Protein AF-A0A380K417-F1 (afdb_monomer)

pLDDT: mean 78.65, std 16.52, range [41.41, 98.25]

Structure (mmCIF, N/CA/C/O backbone):
data_AF-A0A380K417-F1
#
_entry.id   AF-A0A380K417-F1
#
loop_
_atom_site.group_PDB
_atom_site.id
_atom_site.type_symbol
_atom_site.label_atom_id
_atom_site.label_alt_id
_atom_site.label_comp_id
_atom_site.label_asym_id
_atom_site.label_entity_id
_atom_site.label_seq_id
_atom_site.pdbx_PDB_ins_code
_atom_site.Cartn_x
_atom_site.Cartn_y
_atom_site.Cartn_z
_atom_site.occupancy
_atom_site.B_iso_or_equiv
_atom_site.auth_seq_id
_atom_site.auth_comp_id
_atom_site.auth_asym_id
_atom_site.auth_atom_id
_atom_site.pdbx_PDB_model_num
ATOM 1 N N . MET A 1 1 ? 7.714 -1.711 14.572 1.00 58.78 1 MET A N 1
ATOM 2 C CA . MET A 1 1 ? 6.269 -1.739 14.237 1.00 58.78 1 MET A CA 1
ATOM 3 C C . MET A 1 1 ? 5.578 -2.766 15.124 1.00 58.78 1 MET A C 1
ATOM 5 O O . MET A 1 1 ? 6.137 -3.840 15.292 1.00 58.78 1 MET A O 1
ATOM 9 N N . THR A 1 2 ? 4.421 -2.462 15.722 1.00 83.44 2 THR A N 1
ATOM 10 C CA . THR A 1 2 ? 3.655 -3.448 16.511 1.00 83.44 2 THR A CA 1
ATOM 11 C C . THR A 1 2 ? 2.753 -4.279 15.595 1.00 83.44 2 THR A C 1
ATOM 13 O O . THR A 1 2 ? 2.265 -3.776 14.582 1.00 83.44 2 THR A O 1
ATOM 16 N N . ALA A 1 3 ? 2.483 -5.537 15.959 1.00 92.50 3 ALA A N 1
ATOM 17 C CA . ALA A 1 3 ? 1.581 -6.411 15.198 1.00 92.50 3 ALA A CA 1
ATOM 18 C C . ALA A 1 3 ? 0.175 -5.801 15.021 1.00 92.50 3 ALA A C 1
ATOM 20 O O . ALA A 1 3 ? -0.459 -5.985 13.986 1.00 92.50 3 ALA A O 1
ATOM 21 N N . ALA A 1 4 ? -0.293 -5.022 16.003 1.00 94.69 4 ALA A N 1
ATOM 22 C CA . ALA A 1 4 ? -1.577 -4.330 15.942 1.00 94.69 4 ALA A CA 1
ATOM 23 C C . ALA A 1 4 ? -1.633 -3.256 14.841 1.00 94.69 4 ALA A C 1
ATOM 25 O 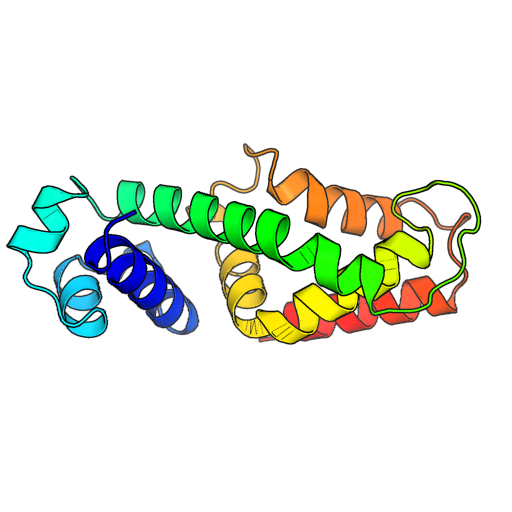O . ALA A 1 4 ? -2.619 -3.193 14.111 1.00 94.69 4 ALA A O 1
ATOM 26 N N . ARG A 1 5 ? -0.572 -2.451 14.669 1.00 96.31 5 ARG A N 1
ATOM 27 C CA . ARG A 1 5 ? -0.506 -1.442 13.595 1.00 96.31 5 ARG A CA 1
ATOM 28 C C . ARG A 1 5 ? -0.579 -2.091 12.217 1.00 96.31 5 ARG A C 1
ATOM 30 O O . ARG A 1 5 ? -1.296 -1.600 11.359 1.00 96.31 5 ARG A O 1
ATOM 37 N N . ILE A 1 6 ? 0.109 -3.216 12.016 1.00 95.44 6 ILE A N 1
ATOM 38 C CA . ILE A 1 6 ? 0.066 -3.951 10.741 1.00 95.44 6 ILE A CA 1
ATOM 39 C C . ILE A 1 6 ? -1.356 -4.451 10.455 1.00 95.44 6 ILE A C 1
ATOM 41 O O . ILE A 1 6 ? -1.872 -4.203 9.368 1.00 95.44 6 ILE A O 1
ATOM 45 N N . LYS A 1 7 ? -2.020 -5.067 11.444 1.00 97.12 7 LYS A N 1
ATOM 46 C CA . LYS A 1 7 ? -3.413 -5.525 11.303 1.00 97.12 7 LYS A CA 1
ATOM 47 C C . LYS A 1 7 ? -4.370 -4.387 10.944 1.00 97.12 7 LYS A C 1
ATOM 49 O O . LYS A 1 7 ? -5.209 -4.557 10.070 1.00 97.12 7 LYS A O 1
ATOM 54 N N . LEU A 1 8 ? -4.225 -3.225 11.582 1.00 98.06 8 LEU A N 1
ATOM 55 C CA . LEU A 1 8 ? -5.057 -2.049 11.308 1.00 98.06 8 LEU A CA 1
ATOM 56 C C . LEU A 1 8 ? -4.871 -1.516 9.880 1.00 98.06 8 LEU A C 1
ATOM 58 O O . LEU A 1 8 ? -5.858 -1.206 9.219 1.00 98.06 8 LEU A O 1
ATOM 62 N N . LYS A 1 9 ? -3.632 -1.458 9.379 1.00 96.75 9 LYS A N 1
ATOM 63 C CA . LYS A 1 9 ? -3.341 -1.035 7.997 1.00 96.75 9 LYS A CA 1
ATOM 64 C C . LYS A 1 9 ? -3.908 -2.016 6.974 1.00 96.75 9 LYS A C 1
ATOM 66 O O . LYS A 1 9 ? -4.539 -1.605 6.007 1.00 96.75 9 LYS A O 1
ATOM 71 N N . GLN A 1 10 ? -3.719 -3.315 7.204 1.00 95.19 10 GLN A N 1
ATOM 72 C CA . GLN A 1 10 ? -4.257 -4.370 6.339 1.00 95.19 10 GLN A CA 1
ATOM 73 C C . GLN A 1 10 ? -5.788 -4.354 6.308 1.00 95.19 10 GLN A C 1
ATOM 75 O O . GLN A 1 10 ? -6.376 -4.470 5.237 1.00 95.19 10 GLN A O 1
ATOM 80 N N . ALA A 1 11 ? -6.424 -4.148 7.462 1.00 96.88 11 ALA A N 1
ATOM 81 C CA . ALA A 1 11 ? -7.868 -3.986 7.561 1.00 96.88 11 ALA A CA 1
ATOM 82 C C . ALA A 1 11 ? -8.369 -2.757 6.795 1.00 96.88 11 ALA A C 1
ATOM 84 O O . ALA A 1 11 ? -9.335 -2.864 6.046 1.00 96.88 11 ALA A O 1
ATOM 85 N N . LEU A 1 12 ? -7.698 -1.607 6.932 1.00 96.75 12 LEU A N 1
ATOM 86 C CA . LEU A 1 12 ? -8.058 -0.412 6.171 1.00 96.75 12 LEU A CA 1
ATOM 87 C C . LEU A 1 12 ? -7.958 -0.662 4.661 1.00 96.75 12 LEU A C 1
ATOM 89 O O . LEU A 1 12 ? -8.890 -0.344 3.935 1.00 96.75 12 LEU A O 1
ATOM 93 N N . LEU A 1 13 ? -6.870 -1.279 4.191 1.00 93.56 13 LEU A N 1
ATOM 94 C CA . LEU A 1 13 ? -6.708 -1.626 2.776 1.00 93.56 13 LEU A CA 1
ATOM 95 C C . LEU A 1 13 ? -7.814 -2.558 2.277 1.00 93.56 13 LEU A C 1
ATOM 97 O O . LEU A 1 13 ? -8.329 -2.362 1.183 1.00 93.56 13 LEU A O 1
ATOM 101 N N . LEU A 1 14 ? -8.195 -3.563 3.068 1.00 93.69 14 LEU A N 1
ATOM 102 C CA . LEU A 1 14 ? -9.259 -4.484 2.682 1.00 93.69 14 LEU A CA 1
ATOM 103 C C . LEU A 1 14 ? -10.613 -3.778 2.561 1.00 93.69 14 LEU A C 1
ATOM 105 O O . LEU A 1 14 ? -11.338 -4.043 1.609 1.00 93.69 14 LEU A O 1
ATOM 109 N N . LEU A 1 15 ? -10.921 -2.869 3.485 1.00 94.94 15 LEU A N 1
ATOM 110 C CA . LEU A 1 15 ? -12.157 -2.086 3.464 1.00 94.94 15 LEU A CA 1
ATOM 111 C C . LEU A 1 15 ? -12.191 -1.095 2.290 1.00 94.94 15 LEU A C 1
ATOM 113 O O . LEU A 1 15 ? -13.207 -0.975 1.618 1.00 94.94 15 LEU A O 1
ATOM 117 N N . LEU A 1 16 ? -11.065 -0.452 1.971 1.00 93.00 16 LEU A N 1
ATOM 118 C CA . LEU A 1 16 ? -10.949 0.455 0.819 1.00 93.00 16 LEU A CA 1
ATOM 119 C C . LEU A 1 16 ? -11.069 -0.245 -0.551 1.00 93.00 16 LEU A C 1
ATOM 121 O O . LEU A 1 16 ? -11.103 0.419 -1.588 1.00 93.00 16 LEU A O 1
ATOM 125 N N . ASP A 1 17 ? -11.094 -1.580 -0.588 1.00 88.94 17 ASP A N 1
ATOM 126 C CA . ASP A 1 17 ? -11.395 -2.337 -1.808 1.00 88.94 17 ASP A CA 1
ATOM 127 C C . ASP A 1 17 ? -12.886 -2.265 -2.172 1.00 88.94 17 ASP A C 1
ATOM 129 O O . ASP A 1 17 ? -13.241 -2.332 -3.355 1.00 88.94 17 ASP A O 1
ATOM 133 N N . THR A 1 18 ? -13.750 -2.126 -1.162 1.00 87.75 18 THR A N 1
ATOM 134 C CA . THR A 1 18 ? -15.210 -2.211 -1.290 1.00 87.75 18 THR A CA 1
ATOM 135 C C . THR A 1 18 ? -15.943 -0.924 -0.941 1.00 87.75 18 THR A C 1
ATOM 137 O O . THR A 1 18 ? -17.033 -0.710 -1.466 1.00 87.75 18 THR A O 1
ATOM 140 N N . ASP A 1 19 ? -15.359 -0.074 -0.100 1.00 89.31 19 ASP A N 1
ATOM 141 C CA . ASP A 1 19 ? -16.026 1.075 0.506 1.00 89.31 19 ASP A CA 1
ATOM 142 C C . ASP A 1 19 ? -15.208 2.364 0.337 1.00 89.31 19 ASP A C 1
ATOM 144 O O . ASP A 1 19 ? -13.975 2.346 0.351 1.00 89.31 19 ASP A O 1
ATOM 148 N N . ASP A 1 20 ? -15.903 3.498 0.231 1.00 88.62 20 ASP A N 1
ATOM 149 C CA . ASP A 1 20 ? -15.270 4.818 0.198 1.00 88.62 20 ASP A CA 1
ATOM 150 C C . ASP A 1 20 ? -14.718 5.184 1.586 1.00 88.62 20 ASP A C 1
ATOM 152 O O . ASP A 1 20 ? -15.388 4.991 2.608 1.00 88.62 20 ASP A O 1
ATOM 156 N N . PHE A 1 21 ? -13.519 5.773 1.637 1.00 92.12 21 PHE A N 1
ATOM 157 C CA . PHE A 1 21 ? -12.835 6.088 2.897 1.00 92.12 21 PHE A CA 1
ATOM 158 C C . PHE A 1 21 ? -13.672 6.951 3.854 1.00 92.12 21 PHE A C 1
ATOM 160 O O . PHE A 1 21 ? -13.685 6.702 5.061 1.00 92.12 21 PHE A O 1
ATOM 167 N N . GLU A 1 22 ? -14.409 7.934 3.328 1.00 90.25 22 GLU A N 1
ATOM 168 C CA . GLU A 1 22 ? -15.269 8.821 4.123 1.00 90.25 22 GLU A CA 1
ATOM 169 C C . GLU A 1 22 ? -16.402 8.078 4.854 1.00 90.25 22 GLU A C 1
ATOM 171 O O . GLU A 1 22 ? -16.899 8.563 5.870 1.00 90.25 22 GLU A O 1
ATOM 176 N N . GLN A 1 23 ? -16.801 6.898 4.366 1.00 92.19 23 GLN A N 1
ATOM 177 C CA . GLN A 1 23 ? -17.854 6.070 4.965 1.00 92.19 23 GLN A CA 1
ATOM 178 C C . GLN A 1 23 ? -17.315 5.070 5.993 1.00 92.19 23 GLN A C 1
ATOM 180 O O . GLN A 1 23 ? -18.087 4.470 6.749 1.00 92.19 23 GLN A O 1
ATOM 185 N N . LEU A 1 24 ? -15.996 4.876 6.046 1.00 95.81 24 LEU A N 1
ATOM 186 C CA . LEU A 1 24 ? -15.381 3.969 7.002 1.00 95.81 24 LEU A CA 1
ATOM 187 C C . LEU A 1 24 ? -15.372 4.588 8.394 1.00 95.81 24 LEU A C 1
ATOM 189 O O . LEU A 1 24 ? -14.968 5.730 8.591 1.00 95.81 24 LEU A O 1
ATOM 193 N N . SER A 1 25 ? -15.776 3.794 9.384 1.00 96.88 25 SER A N 1
ATOM 194 C CA . SER A 1 25 ? -15.652 4.137 10.798 1.00 96.88 25 SER A CA 1
ATOM 195 C C . SER A 1 25 ? -14.512 3.374 11.470 1.00 96.88 25 SER A C 1
ATOM 197 O O . SER A 1 25 ? -14.212 2.222 11.142 1.00 96.88 25 SER A O 1
ATOM 199 N N . ILE A 1 26 ? -13.961 3.959 12.537 1.00 97.88 26 ILE A N 1
ATOM 200 C CA . ILE A 1 26 ? -12.986 3.297 13.422 1.00 97.88 26 ILE A CA 1
ATOM 201 C C . ILE A 1 26 ? -13.510 1.938 13.922 1.00 97.88 26 ILE A C 1
ATOM 203 O O . ILE A 1 26 ? -12.738 0.992 14.057 1.00 97.88 26 ILE A O 1
ATOM 207 N N . SER A 1 27 ? -14.821 1.801 14.163 1.00 97.81 27 SER A N 1
ATOM 208 C CA . SER A 1 27 ? -15.423 0.516 14.558 1.00 97.81 27 SER A CA 1
ATOM 209 C C . SER A 1 27 ? -15.274 -0.563 13.497 1.00 97.81 27 SER A C 1
ATOM 211 O O . SER A 1 27 ? -14.925 -1.690 13.842 1.00 97.81 27 SER A O 1
ATOM 213 N N . GLN A 1 28 ? -15.561 -0.235 12.235 1.00 98.00 28 GLN A N 1
ATOM 214 C CA . GLN A 1 28 ? -15.439 -1.182 11.125 1.00 98.00 28 GLN A CA 1
ATOM 215 C C . GLN A 1 28 ? -13.984 -1.617 10.968 1.00 98.00 28 GLN A C 1
ATOM 217 O O . GLN A 1 28 ? -13.714 -2.813 10.939 1.00 98.00 28 GLN A O 1
ATOM 222 N N . ILE A 1 29 ? -13.052 -0.662 11.003 1.00 98.19 29 ILE A N 1
ATOM 223 C CA . ILE A 1 29 ? -11.614 -0.935 10.901 1.00 98.19 29 ILE A CA 1
ATOM 224 C C . ILE A 1 29 ? -11.140 -1.844 12.044 1.00 98.19 29 ILE A C 1
ATOM 226 O O . ILE A 1 29 ? -10.459 -2.837 11.805 1.00 98.19 29 ILE A O 1
ATOM 230 N N . CYS A 1 30 ? -11.518 -1.549 13.293 1.00 98.25 30 CYS A N 1
ATOM 231 C CA . CYS A 1 30 ? -11.132 -2.371 14.446 1.00 98.25 30 CYS A CA 1
ATOM 232 C C . CYS A 1 30 ? -11.703 -3.790 14.361 1.00 98.25 30 CYS A C 1
ATOM 234 O O . CYS A 1 30 ? -11.011 -4.752 14.698 1.00 98.25 30 CYS A O 1
ATOM 236 N N . LYS A 1 31 ? -12.960 -3.914 13.913 1.00 98.25 31 LYS A N 1
ATOM 237 C CA . LYS A 1 31 ? -13.634 -5.202 13.729 1.00 98.25 31 LYS A CA 1
ATOM 238 C C . LYS A 1 31 ? -12.913 -6.044 12.680 1.00 98.25 31 LYS A C 1
ATOM 240 O O . LYS A 1 31 ? -12.612 -7.198 12.961 1.00 98.25 31 LYS A O 1
ATOM 245 N N . GLU A 1 32 ? -12.605 -5.455 11.529 1.00 98.19 32 GLU A N 1
ATOM 246 C CA . GLU A 1 32 ? -11.890 -6.127 10.441 1.00 98.19 32 GLU A CA 1
ATOM 247 C C . GLU A 1 32 ? -10.470 -6.535 10.866 1.00 98.19 32 GLU A C 1
ATOM 249 O O . GLU A 1 32 ? -10.027 -7.654 10.635 1.00 98.19 32 GLU A O 1
ATOM 254 N N . ALA A 1 33 ? -9.773 -5.666 11.602 1.00 97.69 33 ALA A N 1
ATOM 255 C CA . ALA A 1 33 ? -8.433 -5.945 12.118 1.00 97.69 33 ALA A CA 1
ATOM 256 C C . ALA A 1 33 ? -8.402 -6.973 13.268 1.00 97.69 33 ALA A C 1
ATOM 258 O O . ALA A 1 33 ? -7.319 -7.415 13.669 1.00 97.69 33 ALA A O 1
ATOM 259 N N . GLY A 1 34 ? -9.556 -7.317 13.848 1.00 97.81 34 GLY A N 1
ATOM 260 C CA . GLY A 1 34 ? -9.645 -8.164 15.037 1.00 97.81 34 GLY A CA 1
ATOM 261 C C . GLY A 1 34 ? -8.932 -7.563 16.253 1.00 97.81 34 GLY A C 1
ATOM 262 O O . GLY A 1 34 ? -8.229 -8.274 16.974 1.00 97.81 34 GLY A O 1
ATOM 263 N N . VAL A 1 35 ? -9.065 -6.248 16.464 1.00 97.62 35 VAL A N 1
ATOM 264 C CA . VAL A 1 35 ? -8.474 -5.520 17.602 1.00 97.62 35 VAL A CA 1
ATOM 265 C C . VAL A 1 35 ? -9.528 -4.712 18.358 1.00 97.62 35 VAL A C 1
ATOM 267 O O . VAL A 1 35 ? -10.579 -4.359 17.825 1.00 97.62 35 VAL A O 1
ATOM 270 N N . HIS A 1 36 ? -9.248 -4.379 19.618 1.00 97.38 36 HIS A N 1
ATOM 271 C CA . HIS A 1 36 ? -10.123 -3.504 20.395 1.00 97.38 36 HIS A CA 1
ATOM 272 C C . HIS A 1 36 ? -9.968 -2.037 19.975 1.00 97.38 36 HIS A C 1
ATOM 274 O O . HIS A 1 36 ? -8.889 -1.596 19.581 1.00 97.38 36 HIS A O 1
ATOM 280 N N . ARG A 1 37 ? -11.027 -1.237 20.157 1.00 97.19 37 ARG A N 1
ATOM 281 C CA . ARG A 1 37 ? -10.986 0.221 19.930 1.00 97.19 37 ARG A CA 1
ATOM 282 C C . ARG A 1 37 ? -9.898 0.920 20.751 1.00 97.19 37 ARG A C 1
ATOM 284 O O . ARG A 1 37 ? -9.248 1.823 20.243 1.00 97.19 37 ARG A O 1
ATOM 291 N N . SER A 1 38 ? -9.661 0.490 21.992 1.00 97.00 38 SER A N 1
ATOM 292 C CA . SER A 1 38 ? -8.563 1.021 22.813 1.00 97.00 38 SER A CA 1
ATOM 293 C C . SER A 1 38 ? -7.191 0.783 22.173 1.00 97.00 38 SER A C 1
ATOM 295 O O . SER A 1 38 ? -6.318 1.635 22.277 1.00 97.00 38 SER A O 1
ATOM 297 N N . THR A 1 39 ? -7.011 -0.330 21.454 1.00 96.81 39 THR A N 1
ATOM 298 C CA . THR A 1 39 ? -5.791 -0.619 20.690 1.00 96.81 39 THR A CA 1
ATOM 299 C C . THR A 1 39 ? -5.622 0.328 19.503 1.00 96.81 39 THR A C 1
ATOM 301 O O . THR A 1 39 ? -4.499 0.731 19.219 1.00 96.81 39 THR A O 1
ATOM 304 N N . PHE A 1 40 ? -6.711 0.714 18.830 1.00 98.19 40 PHE A N 1
ATOM 305 C CA . PHE A 1 40 ? -6.658 1.737 17.783 1.00 98.19 40 PHE A CA 1
ATOM 306 C C . PHE A 1 40 ? -6.188 3.075 18.355 1.00 98.19 40 PHE A C 1
ATOM 308 O O . PHE A 1 40 ? -5.193 3.619 17.886 1.00 98.19 40 PHE A O 1
ATOM 315 N N . TYR A 1 41 ? -6.848 3.558 19.412 1.00 97.56 41 TYR A N 1
ATOM 316 C CA . TYR A 1 41 ? -6.532 4.856 20.017 1.00 97.56 41 TYR A CA 1
ATOM 317 C C . TYR A 1 41 ? -5.173 4.899 20.733 1.00 97.56 41 TYR A C 1
ATOM 319 O O . TYR A 1 41 ? -4.655 5.975 20.998 1.00 97.56 41 TYR A O 1
ATOM 327 N N . ALA A 1 42 ? -4.548 3.749 21.000 1.00 96.88 42 ALA A N 1
ATOM 328 C CA . ALA A 1 42 ? -3.157 3.684 21.455 1.00 96.88 42 ALA A CA 1
ATOM 329 C C . ALA A 1 42 ? -2.132 3.971 20.337 1.00 96.88 42 ALA A C 1
ATOM 331 O O . ALA A 1 42 ? -0.937 4.105 20.611 1.00 96.88 42 ALA A O 1
ATOM 332 N N . HIS A 1 43 ? -2.565 3.997 19.075 1.00 96.56 43 HIS A N 1
ATOM 333 C CA . HIS A 1 43 ? -1.698 4.166 17.909 1.00 96.56 43 HIS A CA 1
ATOM 334 C C . HIS A 1 43 ? -2.107 5.327 17.003 1.00 96.56 43 HIS A C 1
ATOM 336 O O . HIS A 1 43 ? -1.232 5.883 16.342 1.00 96.56 43 HIS A O 1
ATOM 342 N N . TYR A 1 44 ? -3.395 5.670 16.959 1.00 97.56 44 TYR A N 1
ATOM 343 C CA . TYR A 1 44 ? -3.946 6.661 16.042 1.00 97.56 44 TYR A CA 1
ATOM 344 C C . TYR A 1 44 ? -5.050 7.475 16.714 1.00 97.56 44 TYR A C 1
ATOM 346 O O . TYR A 1 44 ? -5.954 6.911 17.332 1.00 97.56 44 TYR A O 1
ATOM 354 N N . ASP A 1 45 ? -5.040 8.788 16.506 1.00 96.50 45 ASP A N 1
ATOM 355 C CA . ASP A 1 45 ? -6.107 9.668 17.000 1.00 96.50 45 ASP A CA 1
ATOM 356 C C . ASP A 1 45 ? -7.375 9.563 16.138 1.00 96.50 45 ASP A C 1
ATOM 358 O O . ASP A 1 45 ? -8.494 9.761 16.612 1.00 96.50 45 ASP A O 1
ATOM 362 N N . ASN A 1 46 ? -7.212 9.259 14.847 1.00 95.56 46 ASN A N 1
ATOM 363 C CA . ASN A 1 46 ? -8.296 9.178 13.874 1.00 95.56 46 ASN A CA 1
ATOM 364 C C . ASN A 1 46 ? -7.919 8.302 12.664 1.00 95.56 46 ASN A C 1
ATOM 366 O O . ASN A 1 46 ? -6.768 7.897 12.491 1.00 95.56 46 ASN A O 1
ATOM 370 N N . GLN A 1 47 ? -8.900 8.014 11.804 1.00 94.56 47 GLN A N 1
ATOM 371 C CA . GLN A 1 47 ? -8.703 7.186 10.608 1.00 94.56 47 GLN A CA 1
ATOM 372 C C . GLN A 1 47 ? -7.787 7.813 9.547 1.00 94.56 47 GLN A C 1
ATOM 374 O O . GLN A 1 47 ? -7.169 7.071 8.790 1.00 94.56 47 GLN A O 1
ATOM 379 N N . TYR A 1 48 ? -7.629 9.141 9.520 1.00 94.25 48 TYR A N 1
ATOM 380 C CA . TYR A 1 48 ? -6.712 9.818 8.594 1.00 94.25 48 TYR A CA 1
ATOM 381 C C . TYR A 1 48 ? -5.245 9.561 8.958 1.00 94.25 48 TYR A C 1
ATOM 383 O O . TYR A 1 48 ? -4.427 9.328 8.074 1.00 94.25 48 TYR A O 1
ATOM 391 N N . GLN A 1 49 ? -4.905 9.519 10.252 1.00 95.88 49 GLN A N 1
ATOM 392 C CA . GLN A 1 49 ? -3.562 9.110 10.682 1.00 95.88 49 GLN A CA 1
ATOM 393 C C . GLN A 1 49 ? -3.264 7.653 10.308 1.00 95.88 49 GLN A C 1
ATOM 395 O O . GLN A 1 49 ? -2.153 7.344 9.877 1.00 95.88 49 GLN A O 1
ATOM 400 N N . LEU A 1 50 ? -4.252 6.759 10.436 1.00 96.69 50 LEU A N 1
ATOM 401 C CA . LEU A 1 50 ? -4.102 5.379 9.973 1.00 96.69 50 LEU A CA 1
ATOM 402 C C . LEU A 1 50 ? -3.921 5.319 8.451 1.00 96.69 50 LEU A C 1
ATOM 404 O O . LEU A 1 50 ? -3.096 4.538 7.981 1.00 96.69 50 LEU A O 1
ATOM 408 N N . LEU A 1 51 ? -4.661 6.123 7.686 1.00 93.88 51 LEU A N 1
ATOM 409 C CA . LEU A 1 51 ? -4.529 6.191 6.232 1.00 93.88 51 LEU A CA 1
ATOM 410 C C . LEU A 1 51 ? -3.118 6.624 5.817 1.00 93.88 51 LEU A C 1
ATOM 412 O O . LEU A 1 51 ? -2.489 5.956 4.997 1.00 93.88 51 LEU A O 1
ATOM 416 N N . GLU A 1 52 ? -2.581 7.671 6.442 1.00 91.50 52 GLU A N 1
ATOM 417 C CA . GLU A 1 52 ? -1.218 8.138 6.178 1.00 91.50 52 GLU A CA 1
ATOM 418 C C . GLU A 1 52 ? -0.169 7.080 6.553 1.00 91.50 52 GLU A C 1
ATOM 420 O O . GLU A 1 52 ? 0.740 6.780 5.780 1.00 91.50 52 GLU A O 1
ATOM 425 N N . ASP A 1 53 ? -0.321 6.427 7.705 1.00 94.19 53 ASP A N 1
ATOM 426 C CA . ASP A 1 53 ? 0.580 5.345 8.108 1.00 94.19 53 ASP A CA 1
ATOM 427 C C . ASP A 1 53 ? 0.439 4.114 7.181 1.00 94.19 53 ASP A C 1
ATOM 429 O O . ASP A 1 53 ? 1.400 3.375 6.955 1.00 94.19 53 ASP A O 1
ATOM 433 N N . THR A 1 54 ? -0.745 3.882 6.610 1.00 92.81 54 THR A N 1
ATOM 434 C CA . THR A 1 54 ? -0.995 2.835 5.604 1.00 92.81 54 THR A CA 1
ATOM 435 C C . THR A 1 54 ? -0.282 3.156 4.293 1.00 92.81 54 THR A C 1
ATOM 437 O O . THR A 1 54 ? 0.355 2.273 3.725 1.00 92.81 54 THR A O 1
ATOM 440 N N . ARG A 1 55 ? -0.296 4.419 3.857 1.00 87.62 55 ARG A N 1
ATOM 441 C CA . ARG A 1 55 ? 0.464 4.895 2.693 1.00 87.62 55 ARG A CA 1
ATOM 442 C C . ARG A 1 55 ? 1.966 4.658 2.869 1.00 87.62 55 ARG A C 1
ATOM 444 O O . ARG A 1 55 ? 2.593 4.052 2.006 1.00 87.62 55 ARG A O 1
ATOM 451 N N . VAL A 1 56 ? 2.533 5.060 4.010 1.00 87.50 56 VAL A N 1
ATOM 452 C CA . VAL A 1 56 ? 3.956 4.818 4.326 1.00 87.50 56 VAL A CA 1
ATOM 453 C C . VAL A 1 56 ? 4.279 3.323 4.299 1.00 87.50 56 VAL A C 1
ATOM 455 O O . VAL A 1 56 ? 5.274 2.915 3.712 1.00 87.50 56 VA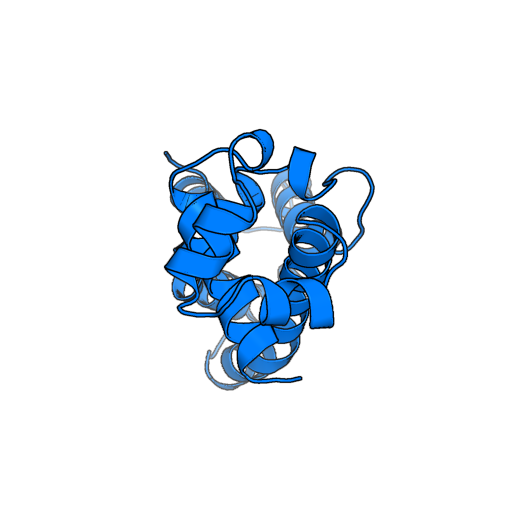L A O 1
ATOM 458 N N . TYR A 1 57 ? 3.392 2.486 4.841 1.00 89.44 57 TYR A N 1
ATOM 459 C CA . TYR A 1 57 ? 3.560 1.033 4.796 1.00 89.44 57 TYR A CA 1
ATOM 460 C C . TYR A 1 57 ? 3.625 0.469 3.371 1.00 89.44 57 TYR A C 1
ATOM 462 O O . TYR A 1 57 ? 4.405 -0.446 3.124 1.00 89.44 57 TYR A O 1
ATOM 470 N N . MET A 1 58 ? 2.857 1.014 2.425 1.00 85.00 58 MET A N 1
ATOM 471 C CA . MET A 1 58 ? 2.939 0.601 1.019 1.00 85.00 58 MET A CA 1
ATOM 472 C C . MET A 1 58 ? 4.289 0.951 0.382 1.00 85.00 58 MET A C 1
ATOM 474 O O . MET A 1 58 ? 4.808 0.182 -0.425 1.00 85.00 58 MET A O 1
ATOM 478 N N . ILE A 1 59 ? 4.867 2.095 0.751 1.00 82.38 59 ILE A N 1
ATOM 479 C CA . ILE A 1 59 ? 6.193 2.510 0.279 1.00 82.38 59 ILE A CA 1
ATOM 480 C C . ILE A 1 59 ? 7.266 1.599 0.865 1.00 82.38 59 ILE A C 1
ATOM 482 O O . ILE A 1 59 ? 8.116 1.110 0.126 1.00 82.38 59 ILE A O 1
ATOM 486 N N . ASP A 1 60 ? 7.199 1.322 2.165 1.00 84.94 60 ASP A N 1
ATOM 487 C CA . ASP A 1 60 ? 8.136 0.416 2.832 1.00 84.94 60 ASP A CA 1
ATOM 488 C C . ASP A 1 60 ? 8.067 -0.997 2.232 1.00 84.94 60 ASP A C 1
ATOM 490 O O . ASP A 1 60 ? 9.098 -1.640 2.022 1.00 84.94 60 ASP A O 1
ATOM 494 N N . LEU A 1 61 ? 6.861 -1.473 1.899 1.00 86.06 61 LEU A N 1
ATOM 495 C CA . LEU A 1 61 ? 6.659 -2.740 1.194 1.00 86.06 61 LEU A CA 1
ATOM 496 C C . LEU A 1 61 ? 7.366 -2.734 -0.167 1.00 86.06 61 LEU A C 1
ATOM 498 O O . LEU A 1 61 ? 8.116 -3.657 -0.473 1.00 86.06 61 LEU A O 1
ATOM 502 N N . PHE A 1 62 ? 7.185 -1.674 -0.958 1.00 84.25 62 PHE A N 1
ATOM 503 C CA . PHE A 1 62 ? 7.887 -1.526 -2.231 1.00 84.25 62 PHE A CA 1
ATOM 504 C C . PHE A 1 62 ? 9.408 -1.529 -2.044 1.00 84.25 62 PHE A C 1
ATOM 506 O O . PHE A 1 62 ? 10.096 -2.332 -2.666 1.00 84.25 62 PHE A O 1
ATOM 513 N N . LEU A 1 63 ? 9.942 -0.684 -1.160 1.00 80.75 63 LEU A N 1
ATOM 514 C CA . LEU A 1 63 ? 11.387 -0.557 -0.944 1.00 80.75 63 LEU A CA 1
ATOM 515 C C . LEU A 1 63 ? 12.027 -1.854 -0.428 1.00 80.75 63 LEU A C 1
ATOM 517 O O . LEU A 1 63 ? 13.162 -2.154 -0.789 1.00 80.75 63 LEU A O 1
ATOM 521 N N . SER A 1 64 ? 11.310 -2.620 0.398 1.00 85.56 64 SER A N 1
ATOM 522 C CA . SER A 1 64 ? 11.822 -3.867 0.981 1.00 85.56 64 SER A CA 1
ATOM 523 C C . SER A 1 64 ? 11.765 -5.063 0.033 1.00 85.56 64 SER A C 1
ATOM 525 O O . SER A 1 64 ? 12.614 -5.949 0.121 1.00 85.56 64 SER A O 1
ATOM 527 N N . GLU A 1 65 ? 10.795 -5.106 -0.880 1.00 87.69 65 GLU A N 1
ATOM 528 C CA . GLU A 1 65 ? 10.621 -6.250 -1.773 1.00 87.69 65 GLU A CA 1
ATOM 529 C C . GLU A 1 65 ? 11.179 -6.022 -3.177 1.00 87.69 65 GLU A C 1
ATOM 531 O O . GLU A 1 65 ? 11.634 -6.977 -3.808 1.00 87.69 65 GLU A O 1
ATOM 536 N N . PHE A 1 66 ? 11.168 -4.787 -3.686 1.00 82.19 66 PHE A N 1
ATOM 537 C CA . PHE A 1 66 ? 11.471 -4.503 -5.090 1.00 82.19 66 PHE A CA 1
ATOM 538 C C . PHE A 1 66 ? 12.872 -4.964 -5.514 1.00 82.19 66 PHE A C 1
ATOM 540 O O . PHE A 1 66 ? 13.036 -5.490 -6.616 1.00 82.19 66 PHE A O 1
ATOM 547 N N . GLU A 1 67 ? 13.866 -4.862 -4.627 1.00 81.44 67 GLU A N 1
ATOM 548 C CA . GLU A 1 67 ? 15.228 -5.339 -4.899 1.00 81.44 67 GLU A CA 1
ATOM 549 C C . GLU A 1 67 ? 15.252 -6.843 -5.241 1.00 81.44 67 GLU A C 1
ATOM 551 O O . GLU A 1 67 ? 16.011 -7.279 -6.109 1.00 81.44 67 GLU A O 1
ATOM 556 N N . ASN A 1 68 ? 14.377 -7.651 -4.629 1.00 88.19 68 ASN A N 1
ATOM 557 C CA . ASN A 1 68 ? 14.274 -9.077 -4.945 1.00 88.19 68 ASN A CA 1
ATOM 558 C C . ASN A 1 68 ? 13.707 -9.306 -6.347 1.00 88.19 68 ASN A C 1
ATOM 560 O O . ASN A 1 68 ? 14.202 -10.169 -7.072 1.00 88.19 68 ASN A O 1
ATOM 564 N N . TYR A 1 69 ? 12.715 -8.517 -6.764 1.00 87.00 69 TYR A N 1
ATOM 565 C CA . TYR A 1 69 ? 12.199 -8.580 -8.133 1.00 87.00 69 TYR A CA 1
ATOM 566 C C . TYR A 1 69 ? 13.296 -8.210 -9.137 1.00 87.00 69 TYR A C 1
ATOM 568 O O . TYR A 1 69 ? 13.448 -8.890 -10.147 1.00 87.00 69 TYR A O 1
ATOM 576 N N . GLN A 1 70 ? 14.112 -7.193 -8.841 1.00 80.94 70 GLN A N 1
ATOM 577 C CA . GLN A 1 70 ? 15.239 -6.811 -9.699 1.00 80.94 70 GLN A CA 1
ATOM 578 C C . GLN A 1 70 ? 16.323 -7.890 -9.790 1.00 80.94 70 GLN A C 1
ATOM 580 O O . GLN A 1 70 ? 16.902 -8.083 -10.854 1.00 80.94 70 GLN A O 1
ATOM 585 N N . LYS A 1 71 ? 16.607 -8.600 -8.692 1.00 84.88 71 LYS A N 1
ATOM 586 C CA . LYS A 1 71 ? 17.618 -9.671 -8.662 1.00 84.88 71 LYS A CA 1
ATOM 587 C C . LYS A 1 71 ? 17.162 -10.958 -9.350 1.00 84.88 71 LYS A C 1
ATOM 589 O O . LYS A 1 71 ? 18.000 -11.700 -9.848 1.00 84.88 71 LYS A O 1
ATOM 594 N N . THR A 1 72 ? 15.863 -11.254 -9.326 1.00 88.69 72 THR A N 1
ATOM 595 C CA . THR A 1 72 ? 15.318 -12.549 -9.781 1.00 88.69 72 THR A CA 1
ATOM 596 C C . THR A 1 72 ? 14.788 -12.532 -11.211 1.00 88.69 72 THR A C 1
ATOM 598 O O . THR A 1 72 ? 14.612 -13.595 -11.803 1.00 88.69 72 THR A O 1
ATOM 601 N N . ILE A 1 73 ? 14.531 -11.354 -11.779 1.00 85.88 73 ILE A N 1
ATOM 602 C CA . ILE A 1 73 ? 14.015 -11.205 -13.140 1.00 85.88 73 ILE A CA 1
ATOM 603 C C . ILE A 1 73 ? 15.159 -10.798 -14.062 1.00 85.88 73 ILE A C 1
ATOM 605 O O . ILE A 1 73 ? 15.684 -9.690 -13.979 1.00 85.88 73 ILE A O 1
ATOM 609 N N . GLU A 1 74 ? 15.513 -11.688 -14.984 1.00 86.88 74 GLU A N 1
ATOM 610 C CA . GLU A 1 74 ? 16.489 -11.390 -16.026 1.00 86.88 74 GLU A CA 1
ATOM 611 C C . GLU A 1 74 ? 15.872 -10.461 -17.077 1.00 86.88 74 GLU A C 1
ATOM 613 O O . GLU A 1 74 ? 14.966 -10.836 -17.824 1.00 86.88 74 GLU A O 1
ATOM 618 N N . ALA A 1 75 ? 16.371 -9.228 -17.137 1.00 84.62 75 ALA A N 1
ATOM 619 C CA . ALA A 1 75 ? 15.999 -8.257 -18.152 1.00 84.62 75 ALA A CA 1
ATOM 620 C C . ALA A 1 75 ? 17.228 -7.430 -18.569 1.00 84.62 75 ALA A C 1
ATOM 622 O O . ALA A 1 75 ? 18.053 -7.082 -17.719 1.00 84.62 75 ALA A O 1
ATOM 623 N N . PRO A 1 76 ? 17.385 -7.124 -19.870 1.00 81.69 76 PRO A N 1
ATOM 624 C CA . PRO A 1 76 ? 18.559 -6.417 -20.366 1.00 81.69 76 PRO A CA 1
ATOM 625 C C . PRO A 1 76 ? 18.604 -4.983 -19.837 1.00 81.69 76 PRO A C 1
ATOM 627 O O . PRO A 1 76 ? 17.554 -4.366 -19.667 1.00 81.69 76 PRO A O 1
ATOM 630 N N . LYS A 1 77 ? 19.825 -4.465 -19.638 1.00 82.81 77 LYS A N 1
ATOM 631 C CA . LYS A 1 77 ? 20.093 -3.043 -19.404 1.00 82.81 77 LYS A CA 1
ATOM 632 C C . LYS A 1 77 ? 20.383 -2.359 -20.744 1.00 82.81 77 LYS A C 1
ATOM 634 O O . LYS A 1 77 ? 21.383 -2.655 -21.390 1.00 82.81 77 LYS A O 1
ATOM 639 N N . GLU A 1 78 ? 19.487 -1.491 -21.185 1.00 80.12 78 GLU A N 1
ATOM 640 C CA . GLU A 1 78 ? 19.488 -0.837 -22.493 1.00 80.12 78 GLU A CA 1
ATOM 641 C C . GLU A 1 78 ? 20.109 0.564 -22.473 1.00 80.12 78 GLU A C 1
ATOM 643 O O . GLU A 1 78 ? 20.959 0.862 -23.312 1.00 80.12 78 GLU A O 1
ATOM 648 N N . LYS A 1 79 ? 19.639 1.456 -21.586 1.00 71.06 79 LYS A N 1
ATOM 649 C CA . LYS A 1 79 ? 19.916 2.909 -21.684 1.00 71.06 79 LYS A CA 1
ATOM 650 C C . LYS A 1 79 ? 19.990 3.659 -20.348 1.00 71.06 79 LYS A C 1
ATOM 652 O O . LYS A 1 79 ? 19.998 4.885 -20.368 1.00 71.06 79 LYS A O 1
ATOM 657 N N . ASP A 1 80 ? 20.051 2.958 -19.214 1.00 63.84 80 ASP A N 1
ATOM 658 C CA . ASP A 1 80 ? 20.164 3.582 -17.880 1.00 63.84 80 ASP A CA 1
ATOM 659 C C . ASP A 1 80 ? 19.035 4.599 -17.603 1.00 63.84 80 ASP A C 1
ATOM 661 O O . ASP A 1 80 ? 19.238 5.733 -17.180 1.00 63.84 80 ASP A O 1
ATOM 665 N N . SER A 1 81 ? 17.808 4.177 -17.907 1.00 68.88 81 SER A N 1
ATOM 666 C CA . SER A 1 81 ? 16.568 4.932 -17.714 1.00 68.88 81 SER A CA 1
ATOM 667 C C . SER A 1 81 ? 15.614 4.118 -16.846 1.00 68.88 81 SER A C 1
ATOM 669 O O . SER A 1 81 ? 15.664 2.895 -16.862 1.00 68.88 81 SER A O 1
ATOM 671 N N . LEU A 1 82 ? 14.664 4.756 -16.157 1.00 62.78 82 LEU A N 1
ATOM 672 C CA . LEU A 1 82 ? 13.566 4.042 -15.486 1.00 62.78 82 LEU A CA 1
ATOM 673 C C . LEU A 1 82 ? 12.745 3.163 -16.455 1.00 62.78 82 LEU A C 1
ATOM 675 O O . LEU A 1 82 ? 12.080 2.224 -16.028 1.00 62.78 82 LEU A O 1
ATOM 679 N N . MET A 1 83 ? 12.827 3.445 -17.758 1.00 67.50 83 MET A N 1
ATOM 680 C CA . MET A 1 83 ? 12.186 2.677 -18.832 1.00 67.50 83 MET A CA 1
ATOM 681 C C . MET A 1 83 ? 13.024 1.514 -19.365 1.00 67.50 83 MET A C 1
ATOM 683 O O . MET A 1 83 ? 12.591 0.798 -20.272 1.00 67.50 83 MET A O 1
ATOM 687 N N . ASP A 1 84 ? 14.218 1.321 -18.816 1.00 76.88 84 ASP A N 1
ATOM 688 C CA . ASP A 1 84 ? 15.046 0.165 -19.102 1.00 76.88 84 ASP A CA 1
ATOM 689 C C . ASP A 1 84 ? 14.319 -1.115 -18.673 1.00 76.88 84 ASP A C 1
ATOM 691 O O . ASP A 1 84 ? 13.697 -1.149 -17.608 1.00 76.88 84 ASP A O 1
ATOM 695 N N . SER A 1 85 ? 14.397 -2.175 -19.481 1.00 81.25 85 SER A N 1
ATOM 696 C CA . SER A 1 85 ? 13.754 -3.457 -19.163 1.00 81.25 85 SER A CA 1
ATOM 697 C C . SER A 1 85 ? 14.207 -3.971 -17.793 1.00 81.25 85 SER A C 1
ATOM 699 O O . SER A 1 85 ? 13.392 -4.529 -17.057 1.00 81.25 85 SER A O 1
ATOM 701 N N . TYR A 1 86 ? 15.462 -3.685 -17.431 1.00 82.00 86 TYR A N 1
ATOM 702 C CA . TYR A 1 86 ? 16.047 -3.935 -16.116 1.00 82.00 86 TYR A CA 1
ATOM 703 C C . TYR A 1 86 ? 15.243 -3.352 -14.933 1.00 82.00 86 TYR A C 1
ATOM 705 O O . TYR A 1 86 ? 15.183 -3.970 -13.876 1.00 82.00 86 TYR A O 1
ATOM 713 N N . TYR A 1 87 ? 14.588 -2.195 -15.086 1.00 77.75 87 TYR A N 1
ATOM 714 C CA . TYR A 1 87 ? 13.738 -1.592 -14.042 1.00 77.75 87 TYR A CA 1
ATOM 715 C C . TYR A 1 87 ? 12.246 -1.847 -14.292 1.00 77.75 87 TYR A C 1
ATOM 717 O O . TYR A 1 87 ? 11.487 -2.140 -13.366 1.00 77.75 87 TYR A O 1
ATOM 725 N N . LEU A 1 88 ? 11.829 -1.770 -15.557 1.00 76.25 88 LEU A N 1
ATOM 726 C CA . LEU A 1 88 ? 10.441 -1.844 -15.997 1.00 76.25 88 LEU A CA 1
ATOM 727 C C . LEU A 1 88 ? 9.811 -3.216 -15.746 1.00 76.25 88 LEU A C 1
ATOM 729 O O . LEU A 1 88 ? 8.707 -3.288 -15.209 1.00 76.25 88 LEU A O 1
ATOM 733 N N . VAL A 1 89 ? 10.479 -4.307 -16.130 1.00 80.44 89 VAL A N 1
ATOM 734 C CA . VAL A 1 89 ? 9.893 -5.653 -16.012 1.00 80.44 89 VAL A CA 1
ATOM 735 C C . VAL A 1 89 ? 9.717 -6.059 -14.542 1.00 80.44 89 VAL A C 1
ATOM 737 O O . VAL A 1 89 ? 8.605 -6.469 -14.190 1.00 80.44 89 VAL A O 1
ATOM 740 N N . PRO A 1 90 ? 10.719 -5.875 -13.654 1.00 85.44 90 PRO A N 1
ATOM 741 C CA . PRO A 1 90 ? 10.535 -6.087 -12.220 1.00 85.44 90 PRO A CA 1
ATOM 742 C C . PRO A 1 90 ? 9.413 -5.249 -11.624 1.00 85.44 90 PRO A C 1
ATOM 744 O O . PRO A 1 90 ? 8.622 -5.756 -10.834 1.00 85.44 90 PRO A O 1
ATOM 747 N N . TYR A 1 91 ? 9.300 -3.987 -12.042 1.00 81.12 91 TYR A 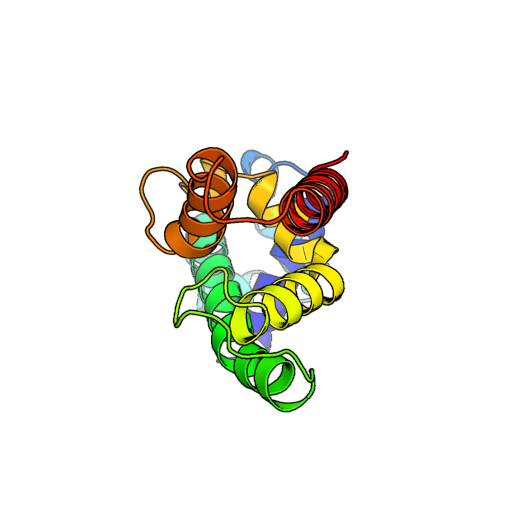N 1
ATOM 748 C CA . TYR A 1 91 ? 8.274 -3.083 -11.535 1.00 81.12 91 TYR A CA 1
ATOM 749 C C . TYR A 1 91 ? 6.872 -3.546 -11.926 1.00 81.12 91 TYR A C 1
ATOM 751 O O . TYR A 1 91 ? 6.007 -3.695 -11.067 1.00 81.12 91 TYR A O 1
ATOM 759 N N . LEU A 1 92 ? 6.648 -3.862 -13.204 1.00 77.50 92 LEU A N 1
ATOM 760 C CA . LEU A 1 92 ? 5.358 -4.378 -13.664 1.00 77.50 92 LEU A CA 1
ATOM 761 C C . LEU A 1 92 ? 4.998 -5.699 -12.973 1.00 77.50 92 LEU A C 1
ATOM 763 O O . LEU A 1 92 ? 3.837 -5.913 -12.627 1.00 77.50 92 LEU A O 1
ATOM 767 N N . LYS A 1 93 ? 5.980 -6.576 -12.736 1.00 84.50 93 LYS A N 1
ATOM 768 C CA . LYS A 1 93 ? 5.765 -7.839 -12.023 1.00 84.50 93 LYS A CA 1
ATOM 769 C C . LYS A 1 93 ? 5.423 -7.612 -10.547 1.00 84.50 93 LYS A C 1
ATOM 771 O O . LYS A 1 93 ? 4.451 -8.194 -10.078 1.00 84.50 93 LYS A O 1
ATOM 776 N N . PHE A 1 94 ? 6.125 -6.712 -9.863 1.00 86.00 94 PHE A N 1
ATOM 777 C CA . PHE A 1 94 ? 5.811 -6.315 -8.491 1.00 86.00 94 PHE A CA 1
ATOM 778 C C . PHE A 1 94 ? 4.383 -5.762 -8.379 1.00 86.00 94 PHE A C 1
ATOM 780 O O . PHE A 1 94 ? 3.588 -6.242 -7.573 1.00 86.00 94 PHE A O 1
ATOM 787 N N . ILE A 1 95 ? 4.007 -4.811 -9.243 1.00 80.62 95 ILE A N 1
ATOM 788 C CA . ILE A 1 95 ? 2.647 -4.256 -9.243 1.00 80.62 95 ILE A CA 1
ATOM 789 C C . ILE A 1 95 ? 1.614 -5.345 -9.559 1.00 80.62 95 ILE A C 1
ATOM 791 O O . ILE A 1 95 ? 0.508 -5.296 -9.034 1.00 80.62 95 ILE A O 1
ATOM 795 N N . LYS A 1 96 ? 1.947 -6.340 -10.395 1.00 80.31 96 LYS A N 1
ATOM 796 C CA . LYS A 1 96 ? 1.038 -7.446 -10.736 1.00 80.31 96 LYS A CA 1
ATOM 797 C C . LYS A 1 96 ? 0.779 -8.336 -9.529 1.00 80.31 96 LYS A C 1
ATOM 799 O O . LYS A 1 96 ? -0.366 -8.699 -9.268 1.00 80.31 96 LYS A O 1
ATOM 804 N N . ASP A 1 97 ? 1.836 -8.678 -8.808 1.00 86.31 97 ASP A N 1
ATOM 805 C CA . ASP A 1 97 ? 1.757 -9.559 -7.646 1.00 86.31 97 ASP A CA 1
ATOM 806 C C . ASP A 1 97 ? 1.065 -8.851 -6.466 1.00 86.31 97 ASP A C 1
ATOM 808 O O . ASP A 1 97 ? 0.317 -9.479 -5.720 1.00 86.31 97 ASP A O 1
ATOM 812 N N . HIS A 1 98 ? 1.175 -7.518 -6.401 1.00 84.88 98 HIS A N 1
ATOM 813 C CA . HIS A 1 98 ? 0.485 -6.649 -5.439 1.00 84.88 98 HIS A CA 1
ATOM 814 C C . HIS A 1 98 ? -0.736 -5.909 -6.023 1.00 84.88 98 HIS A C 1
ATOM 816 O O . HIS A 1 98 ? -1.161 -4.880 -5.495 1.00 84.88 98 HIS A O 1
ATOM 822 N N . GLN A 1 99 ? -1.341 -6.412 -7.106 1.00 79.88 99 GLN A N 1
ATOM 823 C CA . GLN A 1 99 ? -2.335 -5.667 -7.906 1.00 79.88 99 GLN A CA 1
ATOM 824 C C . GLN A 1 99 ? -3.530 -5.134 -7.108 1.00 79.88 99 GLN A C 1
ATOM 826 O O . GLN A 1 99 ? -4.036 -4.053 -7.404 1.00 79.88 99 GLN A O 1
ATOM 831 N N . LYS A 1 100 ? -3.975 -5.870 -6.082 1.00 82.62 100 LYS A N 1
ATOM 832 C CA . LYS A 1 100 ? -5.111 -5.472 -5.244 1.00 82.62 100 LYS A CA 1
ATOM 833 C C . LYS A 1 100 ? -4.812 -4.164 -4.508 1.00 82.62 100 LYS A C 1
ATOM 835 O O . LYS A 1 100 ? -5.605 -3.230 -4.553 1.00 82.62 100 LYS A O 1
ATOM 840 N N . LEU A 1 101 ? -3.627 -4.088 -3.905 1.00 83.25 101 LEU A N 1
ATOM 841 C CA . LEU A 1 101 ? -3.148 -2.936 -3.150 1.00 83.25 101 LEU A CA 1
ATOM 842 C C . LEU A 1 101 ? -3.064 -1.682 -4.027 1.00 83.25 101 LEU A C 1
ATOM 844 O O . LEU A 1 101 ? -3.574 -0.621 -3.676 1.00 83.25 101 LEU A O 1
ATOM 848 N N . TYR A 1 102 ? -2.454 -1.817 -5.203 1.00 78.31 102 TYR A N 1
ATOM 849 C CA . TYR A 1 102 ? -2.282 -0.692 -6.119 1.00 78.31 102 TYR A CA 1
ATOM 850 C C . TYR A 1 102 ? -3.591 -0.266 -6.785 1.00 78.31 102 TYR A C 1
ATOM 852 O O . TYR A 1 102 ? -3.773 0.921 -7.054 1.00 78.31 102 TYR A O 1
ATOM 860 N N . LYS A 1 103 ? -4.538 -1.191 -6.985 1.00 78.69 103 LYS A N 1
ATOM 861 C CA . LYS A 1 103 ? -5.898 -0.857 -7.423 1.00 78.69 103 LYS A CA 1
ATOM 862 C C . LYS A 1 103 ? -6.610 0.019 -6.392 1.00 78.69 103 LYS A C 1
ATOM 864 O O . LYS A 1 103 ? -7.186 1.034 -6.774 1.00 78.69 103 LYS A O 1
ATOM 869 N N . ILE A 1 104 ? -6.529 -0.329 -5.106 1.00 83.06 104 ILE A N 1
ATOM 870 C CA . ILE A 1 104 ? -7.071 0.485 -4.00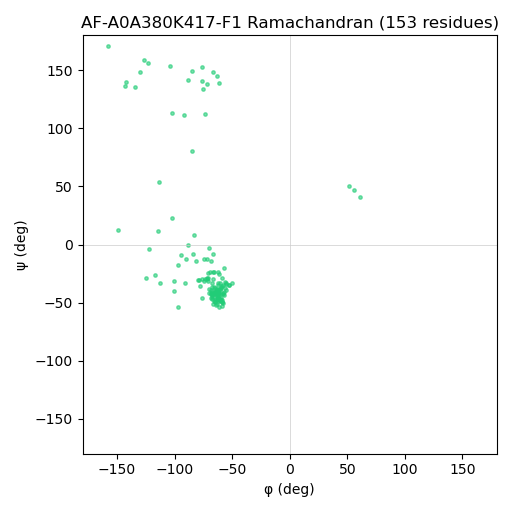6 1.00 83.06 104 ILE A CA 1
ATOM 871 C C . ILE A 1 104 ? -6.439 1.879 -4.009 1.00 83.06 104 ILE A C 1
ATOM 873 O O . ILE A 1 104 ? -7.150 2.880 -4.006 1.00 83.06 104 ILE A O 1
ATOM 877 N N . TYR A 1 105 ? -5.112 1.954 -4.081 1.00 79.69 105 TYR A N 1
ATOM 878 C CA . TYR A 1 105 ? -4.391 3.226 -4.085 1.00 79.69 105 TYR A CA 1
ATOM 879 C C . TYR A 1 105 ? -4.810 4.135 -5.248 1.00 79.69 105 TYR A C 1
ATOM 881 O O . TYR A 1 105 ? -5.157 5.294 -5.051 1.00 79.69 105 TYR A O 1
ATOM 889 N N . ILE A 1 106 ? -4.872 3.593 -6.468 1.00 74.44 106 ILE A N 1
ATOM 890 C CA . ILE A 1 106 ? -5.254 4.352 -7.669 1.00 74.44 106 ILE A CA 1
ATOM 891 C C . ILE A 1 106 ? -6.728 4.790 -7.634 1.00 74.44 106 ILE A C 1
ATOM 893 O O . ILE A 1 106 ? -7.049 5.860 -8.155 1.00 74.44 106 ILE A O 1
ATOM 897 N N . LYS A 1 107 ? -7.621 3.989 -7.037 1.00 76.69 107 LYS A N 1
ATOM 898 C CA . LYS A 1 107 ? -9.055 4.303 -6.912 1.00 76.69 107 LYS A CA 1
ATOM 899 C C . LYS A 1 107 ? -9.356 5.431 -5.927 1.00 76.69 107 LYS A C 1
ATOM 901 O O . LYS A 1 107 ? -10.374 6.091 -6.104 1.00 76.69 107 LYS A O 1
ATOM 906 N N . ASN A 1 108 ? -8.475 5.675 -4.958 1.00 77.88 108 ASN A N 1
ATOM 907 C CA . ASN A 1 108 ? -8.703 6.615 -3.860 1.00 77.88 108 ASN A CA 1
ATOM 908 C C . ASN A 1 108 ? -7.753 7.837 -3.919 1.00 77.88 108 ASN A C 1
ATOM 910 O O . ASN A 1 108 ? -7.058 8.141 -2.947 1.00 77.88 108 ASN A O 1
ATOM 914 N N . PRO A 1 109 ? -7.674 8.574 -5.051 1.00 74.06 109 PRO A N 1
ATOM 915 C CA . PRO A 1 109 ? -6.660 9.609 -5.236 1.00 74.06 109 PRO A CA 1
ATOM 916 C C . PRO A 1 109 ? -6.854 10.839 -4.344 1.00 74.06 109 PRO A C 1
ATOM 918 O O . PRO A 1 109 ? -5.899 11.580 -4.115 1.00 74.06 109 PRO A O 1
ATOM 921 N N . LEU A 1 110 ? -8.080 11.099 -3.880 1.00 76.75 110 LEU A N 1
ATOM 922 C CA . LEU A 1 110 ? -8.362 12.199 -2.958 1.00 76.75 110 LEU A CA 1
ATOM 923 C C . LEU A 1 110 ? -7.914 11.843 -1.541 1.00 76.75 110 LEU A C 1
ATOM 925 O O . LEU A 1 110 ? -7.208 12.634 -0.920 1.00 76.75 110 LEU A O 1
ATOM 929 N N . ASP A 1 111 ? -8.240 10.634 -1.086 1.00 81.62 111 ASP A N 1
ATOM 930 C CA . ASP A 1 111 ? -7.904 10.156 0.257 1.00 81.62 111 ASP A CA 1
ATOM 931 C C . ASP A 1 111 ? -6.388 10.116 0.465 1.00 81.62 111 ASP A C 1
ATOM 933 O O . ASP A 1 111 ? -5.869 10.609 1.466 1.00 81.62 111 ASP A O 1
ATOM 937 N N . PHE A 1 112 ? -5.652 9.623 -0.532 1.00 78.56 112 PHE A N 1
ATOM 938 C CA . PHE A 1 112 ? -4.189 9.588 -0.516 1.00 78.56 112 PHE A CA 1
ATOM 939 C C . PHE A 1 112 ? -3.525 10.913 -0.949 1.00 78.56 112 PHE A C 1
ATOM 941 O O . PHE A 1 112 ? -2.308 10.962 -1.118 1.00 78.56 112 PHE A O 1
ATOM 948 N N . GLN A 1 113 ? -4.296 11.993 -1.129 1.00 74.00 113 GLN A N 1
ATOM 949 C CA . GLN A 1 113 ? -3.815 13.342 -1.470 1.00 74.00 113 GLN A CA 1
ATOM 950 C C . GLN A 1 113 ? -2.881 13.372 -2.683 1.00 74.00 113 GLN A C 1
ATOM 952 O O . GLN A 1 113 ? -1.802 13.970 -2.674 1.00 74.00 113 GLN A O 1
ATOM 957 N N . HIS A 1 114 ? -3.315 12.738 -3.773 1.00 70.12 114 HIS A N 1
ATOM 958 C CA . HIS A 1 114 ? -2.399 12.341 -4.828 1.00 70.12 114 HIS A CA 1
ATOM 959 C C . HIS A 1 114 ? -1.637 13.477 -5.534 1.00 70.12 114 HIS A C 1
ATOM 961 O O . HIS A 1 114 ? -0.575 13.281 -6.122 1.00 70.12 114 HIS A O 1
ATOM 967 N N . LYS A 1 115 ? -2.201 14.682 -5.526 1.00 60.84 115 LYS A N 1
ATOM 968 C CA . LYS A 1 115 ? -1.625 15.848 -6.204 1.00 60.84 115 LYS A CA 1
ATOM 969 C C . LYS A 1 115 ? -0.519 16.534 -5.401 1.00 60.84 115 LYS A C 1
ATOM 971 O O . LYS A 1 115 ? 0.194 17.354 -5.965 1.00 60.84 115 LYS A O 1
ATOM 976 N N . GLU A 1 116 ? -0.397 16.218 -4.116 1.00 59.38 116 GLU A N 1
ATOM 977 C CA . GLU A 1 116 ? 0.472 16.913 -3.160 1.00 59.38 116 GLU A CA 1
ATOM 978 C C . GLU A 1 116 ? 1.606 16.020 -2.641 1.00 59.38 116 GLU A C 1
ATOM 980 O O . GLU A 1 116 ? 2.239 16.344 -1.633 1.00 59.38 116 GLU A O 1
ATOM 985 N N . ARG A 1 117 ? 1.821 14.852 -3.259 1.00 63.75 117 ARG A N 1
ATOM 986 C CA . ARG A 1 117 ? 2.735 13.831 -2.747 1.00 63.75 117 ARG A CA 1
ATOM 987 C C . ARG A 1 117 ? 3.645 13.263 -3.837 1.00 63.75 117 ARG A C 1
ATOM 989 O O . ARG A 1 117 ? 3.205 12.937 -4.940 1.00 63.75 117 ARG A O 1
ATOM 996 N N . ASP A 1 118 ? 4.924 13.126 -3.488 1.00 52.97 118 ASP A N 1
ATOM 997 C CA . ASP A 1 118 ? 5.988 12.653 -4.383 1.00 52.97 118 ASP A CA 1
ATOM 998 C C . ASP A 1 118 ? 6.086 11.116 -4.465 1.00 52.97 118 ASP A C 1
ATOM 1000 O O . ASP A 1 118 ? 6.801 10.567 -5.295 1.00 52.97 118 ASP A O 1
ATOM 1004 N N . ASP A 1 119 ? 5.362 10.364 -3.643 1.00 53.75 119 ASP A N 1
ATOM 1005 C CA . ASP A 1 119 ? 5.316 8.896 -3.721 1.00 53.75 119 ASP A CA 1
ATOM 1006 C C . ASP A 1 119 ? 4.538 8.404 -4.954 1.00 53.75 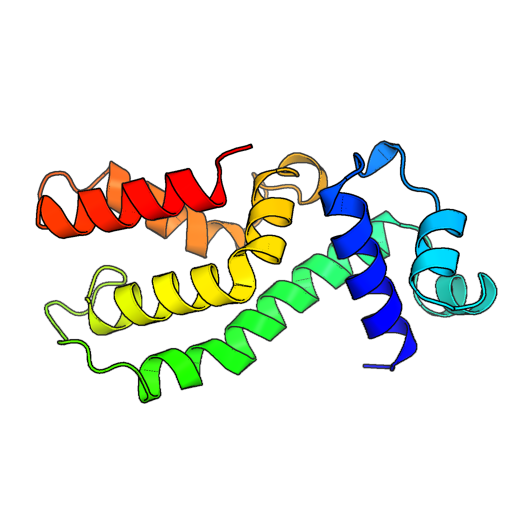119 ASP A C 1
ATOM 1008 O O . ASP A 1 119 ? 4.912 7.426 -5.606 1.00 53.75 119 ASP A O 1
ATOM 1012 N N . ILE A 1 120 ? 3.532 9.170 -5.370 1.00 51.94 120 ILE A N 1
ATOM 1013 C CA . ILE A 1 120 ? 2.869 9.022 -6.674 1.00 51.94 120 ILE A CA 1
ATOM 1014 C C . ILE A 1 120 ? 3.807 9.360 -7.790 1.00 51.94 120 ILE A C 1
ATOM 1016 O O . ILE A 1 120 ? 3.616 8.867 -8.892 1.00 51.94 120 ILE A O 1
ATOM 1020 N N . HIS A 1 121 ? 4.830 10.163 -7.527 1.00 49.44 121 HIS A N 1
ATOM 1021 C CA . HIS A 1 121 ? 5.799 10.537 -8.528 1.00 49.44 121 HIS A CA 1
ATOM 1022 C C . HIS A 1 121 ? 6.492 9.303 -9.103 1.00 49.44 121 HIS A C 1
ATOM 1024 O O . HIS A 1 121 ? 6.748 9.313 -10.292 1.00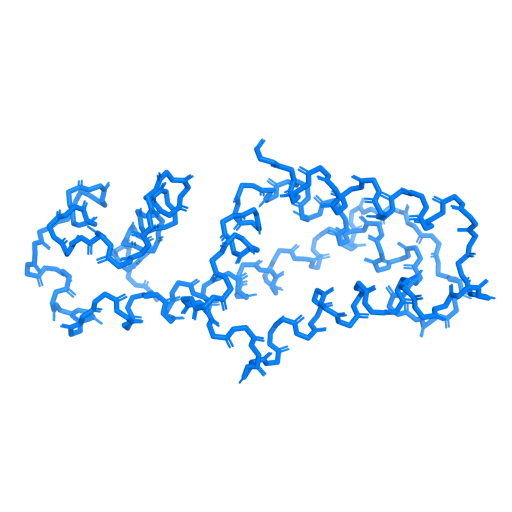 49.44 121 HIS A O 1
ATOM 1030 N N . PHE A 1 122 ? 6.658 8.189 -8.380 1.00 51.22 122 PHE A N 1
ATOM 1031 C CA . PHE A 1 122 ? 7.188 6.975 -9.014 1.00 51.22 122 PHE A CA 1
ATOM 1032 C C . PHE A 1 122 ? 6.227 6.389 -10.054 1.00 51.22 122 PHE A C 1
ATOM 1034 O O . PHE A 1 122 ? 6.630 6.203 -11.195 1.00 51.22 122 PHE A O 1
ATOM 1041 N N . ILE A 1 123 ? 4.949 6.172 -9.721 1.00 54.12 123 ILE A N 1
ATOM 1042 C CA . ILE A 1 123 ? 3.944 5.613 -10.651 1.00 54.12 123 ILE A CA 1
ATOM 1043 C C . ILE A 1 123 ? 3.582 6.626 -11.750 1.00 54.12 123 ILE A C 1
ATOM 1045 O O . ILE A 1 123 ? 3.452 6.283 -12.922 1.00 54.12 123 ILE A O 1
ATOM 1049 N N . ALA A 1 124 ? 3.422 7.894 -11.386 1.00 48.88 124 ALA A N 1
ATOM 1050 C CA . ALA A 1 124 ? 3.011 8.982 -12.256 1.00 48.88 124 ALA A CA 1
ATOM 1051 C C . ALA A 1 124 ? 4.149 9.494 -13.133 1.00 48.88 124 ALA A C 1
ATOM 1053 O O . ALA A 1 124 ? 3.861 9.792 -14.283 1.00 48.88 124 ALA A O 1
ATOM 1054 N N . GLN A 1 125 ? 5.411 9.550 -12.683 1.00 49.12 125 GLN A N 1
ATOM 1055 C CA . GLN A 1 125 ? 6.544 9.761 -13.596 1.00 49.12 125 GLN A CA 1
ATOM 1056 C C . GLN A 1 125 ? 6.636 8.604 -14.575 1.00 49.12 125 GLN A C 1
ATOM 1058 O O . GLN A 1 125 ? 6.859 8.855 -15.750 1.00 49.12 125 GLN A O 1
ATOM 1063 N N . PHE A 1 126 ? 6.389 7.364 -14.143 1.00 56.59 126 PHE A N 1
ATOM 1064 C CA . PHE A 1 126 ? 6.361 6.217 -15.043 1.00 56.59 126 PHE A CA 1
ATOM 1065 C C . PHE A 1 126 ? 5.246 6.332 -16.092 1.00 56.59 126 PHE A C 1
ATOM 1067 O O . PHE A 1 126 ? 5.500 6.264 -17.292 1.00 56.59 126 PHE A O 1
ATOM 1074 N N . ILE A 1 127 ? 4.007 6.596 -15.663 1.00 52.38 127 ILE A N 1
ATOM 1075 C CA . ILE A 1 127 ? 2.845 6.803 -16.543 1.00 52.38 127 ILE A CA 1
ATOM 1076 C C . ILE A 1 127 ? 3.042 8.037 -17.437 1.00 52.38 127 ILE A C 1
ATOM 1078 O O . ILE A 1 127 ? 2.672 8.018 -18.612 1.00 52.38 127 ILE A O 1
ATOM 1082 N N . HIS A 1 128 ? 3.608 9.120 -16.907 1.00 50.41 128 HIS A N 1
ATOM 1083 C CA . HIS A 1 128 ? 3.899 10.350 -17.639 1.00 50.41 128 HIS A CA 1
ATOM 1084 C C . HIS A 1 128 ? 5.012 10.133 -18.665 1.00 50.41 128 HIS A C 1
ATOM 1086 O O . HIS A 1 128 ? 4.860 10.561 -19.804 1.00 50.41 128 HIS A O 1
ATOM 1092 N N . ALA A 1 129 ? 6.081 9.420 -18.312 1.00 49.84 129 ALA A N 1
ATOM 1093 C CA . ALA A 1 129 ? 7.162 9.058 -19.220 1.00 49.84 129 ALA A CA 1
ATOM 1094 C C . ALA A 1 129 ? 6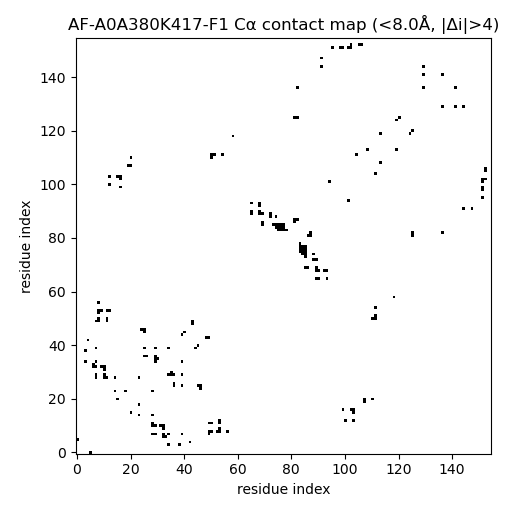.663 8.113 -20.329 1.00 49.84 129 ALA A C 1
ATOM 1096 O O . ALA A 1 129 ? 6.929 8.385 -21.497 1.00 49.84 129 ALA A O 1
ATOM 1097 N N . ILE A 1 130 ? 5.802 7.132 -20.019 1.00 51.66 130 ILE A N 1
ATOM 1098 C CA . ILE A 1 130 ? 5.107 6.301 -21.025 1.00 51.66 130 ILE A CA 1
ATOM 1099 C C . ILE A 1 130 ? 4.231 7.155 -21.965 1.00 51.66 130 ILE A C 1
ATOM 1101 O O . ILE A 1 130 ? 4.133 6.864 -23.157 1.00 51.66 130 ILE A O 1
ATOM 1105 N N . LYS A 1 131 ? 3.574 8.210 -21.458 1.00 52.19 131 LYS A N 1
ATOM 1106 C CA . LYS A 1 131 ? 2.713 9.102 -22.261 1.00 52.19 131 LYS A CA 1
ATOM 1107 C C . LYS A 1 131 ? 3.493 10.136 -23.085 1.00 52.19 131 LYS A C 1
ATOM 1109 O O . LYS A 1 131 ? 3.003 10.545 -24.138 1.00 52.19 131 LYS A O 1
ATOM 1114 N N . LYS A 1 132 ? 4.658 10.587 -22.608 1.00 47.91 132 LYS A N 1
ATOM 1115 C CA . LYS A 1 132 ? 5.456 11.671 -23.205 1.00 47.91 132 LYS A CA 1
ATOM 1116 C C . LYS A 1 132 ? 6.488 11.153 -24.212 1.00 47.91 132 LYS A C 1
ATOM 1118 O O . LYS A 1 132 ? 6.719 11.811 -25.224 1.00 47.91 132 LYS A O 1
ATOM 1123 N N . GLU A 1 133 ? 7.049 9.962 -24.009 1.00 47.72 133 GLU A N 1
ATOM 1124 C CA . GLU A 1 133 ? 7.960 9.336 -24.971 1.00 47.72 133 GLU A CA 1
ATOM 1125 C C . GLU A 1 133 ? 7.205 8.560 -26.059 1.00 47.72 133 GLU A C 1
ATOM 1127 O O . GLU A 1 133 ? 7.153 7.334 -26.069 1.00 47.72 133 GLU A O 1
ATOM 1132 N N . LYS A 1 134 ? 6.702 9.266 -27.078 1.00 46.56 134 LYS A N 1
ATOM 1133 C CA . LYS A 1 134 ? 6.401 8.623 -28.374 1.00 46.56 134 LYS A CA 1
ATOM 1134 C C . LYS A 1 134 ? 7.667 8.200 -29.151 1.00 46.56 134 LYS A C 1
ATOM 1136 O O . LYS A 1 134 ? 7.532 7.621 -30.224 1.00 46.56 134 LYS A O 1
ATOM 1141 N N . GLY A 1 135 ? 8.870 8.492 -28.640 1.00 41.41 135 GLY A N 1
ATOM 1142 C CA . GLY A 1 135 ? 10.149 8.278 -29.335 1.00 41.41 135 GLY A CA 1
ATOM 1143 C C . GLY A 1 135 ? 11.184 7.386 -28.632 1.00 41.41 135 GLY A C 1
ATOM 1144 O O . GLY A 1 135 ? 12.230 7.146 -29.224 1.00 41.41 135 GLY A O 1
ATOM 1145 N N . GLY A 1 136 ? 10.926 6.906 -27.407 1.00 44.41 136 GLY A N 1
ATOM 1146 C CA . GLY A 1 136 ? 11.889 6.119 -26.611 1.00 44.41 136 GLY A CA 1
ATOM 1147 C C . GLY A 1 136 ? 11.498 4.654 -26.385 1.00 44.41 136 GLY A C 1
ATOM 1148 O O . GLY A 1 136 ? 12.364 3.779 -26.371 1.00 44.41 136 GLY A O 1
ATOM 1149 N N . LEU A 1 137 ? 10.198 4.364 -26.279 1.00 53.59 137 LEU A N 1
ATOM 1150 C CA . LEU A 1 137 ? 9.676 3.006 -26.132 1.00 53.59 137 LEU A CA 1
ATOM 1151 C C . LEU A 1 137 ? 9.422 2.355 -27.494 1.00 53.59 137 LEU A C 1
ATOM 1153 O O . LEU A 1 137 ? 8.873 2.966 -28.415 1.00 53.59 137 LEU A O 1
ATOM 1157 N N . THR A 1 138 ? 9.716 1.059 -27.595 1.00 57.66 138 THR A N 1
ATOM 1158 C CA . THR A 1 138 ? 9.127 0.253 -28.665 1.00 57.66 138 THR A CA 1
ATOM 1159 C C . THR A 1 138 ? 7.607 0.232 -28.477 1.00 57.66 138 THR A C 1
ATOM 1161 O O . THR A 1 138 ? 7.100 0.210 -27.350 1.00 57.66 138 THR A O 1
ATOM 1164 N N . ARG A 1 139 ? 6.848 0.228 -29.582 1.00 56.53 139 ARG A N 1
ATOM 1165 C CA . ARG A 1 139 ? 5.372 0.153 -29.548 1.00 56.53 139 ARG A CA 1
ATOM 1166 C C . ARG A 1 139 ? 4.863 -0.983 -28.655 1.00 56.53 139 ARG A C 1
ATOM 1168 O O . ARG A 1 139 ? 3.832 -0.835 -28.008 1.00 56.53 139 ARG A O 1
ATOM 1175 N N . GLU A 1 140 ? 5.608 -2.080 -28.604 1.00 61.47 140 GLU A N 1
ATOM 1176 C CA . GLU A 1 140 ? 5.335 -3.254 -27.783 1.00 61.47 140 GLU A CA 1
ATOM 1177 C C . GLU A 1 140 ? 5.424 -2.964 -26.278 1.00 61.47 140 GLU A C 1
ATOM 1179 O O . GLU A 1 140 ? 4.469 -3.234 -25.554 1.00 61.47 140 GLU A O 1
ATOM 1184 N N . LYS A 1 141 ? 6.497 -2.315 -25.802 1.00 61.19 141 LYS A N 1
ATOM 1185 C CA . LYS A 1 141 ? 6.633 -1.938 -24.384 1.00 61.19 141 LYS A CA 1
ATOM 1186 C C . LYS A 1 141 ? 5.559 -0.944 -23.948 1.00 61.19 141 LYS A C 1
ATOM 1188 O O . LYS A 1 141 ? 4.994 -1.090 -22.865 1.00 61.19 141 LYS A O 1
ATOM 1193 N N . CYS A 1 142 ? 5.215 0.019 -24.811 1.00 57.25 142 CYS A N 1
ATOM 1194 C CA . CYS A 1 142 ? 4.092 0.927 -24.558 1.00 57.25 142 CYS A CA 1
ATOM 1195 C C . CYS A 1 142 ? 2.780 0.150 -24.443 1.00 57.25 142 CYS A C 1
ATOM 1197 O O . CYS A 1 142 ? 2.007 0.390 -23.521 1.00 57.25 142 CYS A O 1
ATOM 1199 N N . ALA A 1 143 ? 2.520 -0.777 -25.366 1.00 59.94 143 ALA A N 1
ATOM 1200 C CA . ALA A 1 143 ? 1.304 -1.576 -25.359 1.00 59.94 143 ALA A CA 1
ATOM 1201 C C . ALA A 1 143 ? 1.206 -2.451 -24.102 1.00 59.94 143 ALA A C 1
ATOM 1203 O O . ALA A 1 143 ? 0.136 -2.497 -23.498 1.00 59.94 143 ALA A O 1
ATOM 1204 N N . ILE A 1 144 ? 2.305 -3.073 -23.665 1.00 63.47 144 ILE A N 1
ATOM 1205 C CA . ILE A 1 144 ? 2.359 -3.885 -22.442 1.00 63.47 144 ILE A CA 1
ATOM 1206 C C . ILE A 1 144 ? 2.086 -3.017 -21.215 1.00 63.47 144 ILE A C 1
ATOM 1208 O O . ILE A 1 144 ? 1.170 -3.320 -20.453 1.00 63.47 144 ILE A O 1
ATOM 1212 N N . ALA A 1 145 ? 2.807 -1.904 -21.055 1.00 61.78 145 ALA A N 1
ATOM 1213 C CA . ALA A 1 145 ? 2.632 -1.029 -19.901 1.00 61.78 145 ALA A CA 1
ATOM 1214 C C . ALA A 1 145 ? 1.225 -0.405 -19.865 1.00 61.78 145 ALA A C 1
ATOM 1216 O O . ALA A 1 145 ? 0.582 -0.393 -18.821 1.00 61.78 145 ALA A O 1
ATOM 1217 N N . ILE A 1 146 ? 0.689 0.039 -21.008 1.00 61.34 146 ILE A N 1
ATOM 1218 C CA . ILE A 1 146 ? -0.674 0.586 -21.106 1.00 61.34 146 ILE A CA 1
ATOM 1219 C C . ILE A 1 146 ? -1.731 -0.489 -20.831 1.00 61.34 146 ILE A C 1
ATOM 1221 O O . ILE A 1 146 ? -2.710 -0.210 -20.141 1.00 61.34 146 ILE A O 1
ATOM 1225 N N . THR A 1 147 ? -1.562 -1.705 -21.355 1.00 61.47 147 THR A N 1
ATOM 1226 C CA . THR A 1 147 ? -2.484 -2.825 -21.095 1.00 61.47 147 THR A CA 1
ATOM 1227 C C . THR A 1 147 ? -2.475 -3.188 -19.618 1.00 61.47 147 THR A C 1
ATOM 1229 O O . THR A 1 147 ? -3.534 -3.346 -19.018 1.00 61.47 147 THR A O 1
ATOM 1232 N N . PHE A 1 148 ? -1.292 -3.229 -19.013 1.00 64.56 148 PHE A N 1
ATOM 1233 C CA . PHE A 1 148 ? -1.120 -3.504 -17.598 1.00 64.56 148 PHE A CA 1
ATOM 1234 C C . PHE A 1 148 ? -1.746 -2.414 -16.714 1.00 64.56 148 PHE A C 1
ATOM 1236 O O . PHE A 1 148 ? -2.550 -2.719 -15.837 1.00 64.56 148 PHE A O 1
ATOM 1243 N N . ILE A 1 149 ? -1.493 -1.133 -17.009 1.00 62.41 149 ILE A N 1
ATOM 1244 C CA . ILE A 1 149 ? -2.131 -0.003 -16.313 1.00 62.41 149 ILE A CA 1
ATOM 1245 C C . ILE A 1 149 ? -3.654 -0.096 -16.429 1.00 62.41 149 ILE A C 1
ATOM 1247 O O . ILE A 1 149 ? -4.353 0.099 -15.439 1.00 62.41 149 ILE A O 1
ATOM 1251 N N . LYS A 1 150 ? -4.185 -0.425 -17.614 1.00 63.50 150 LYS A N 1
ATOM 1252 C CA . LYS A 1 150 ? -5.626 -0.626 -17.810 1.00 63.50 150 LYS A CA 1
ATOM 1253 C C . LYS A 1 150 ? -6.168 -1.792 -16.986 1.00 63.50 150 LYS A C 1
ATOM 1255 O O . LYS A 1 150 ? -7.264 -1.657 -16.472 1.00 63.50 150 LYS A O 1
ATOM 1260 N N . GLN A 1 151 ? -5.434 -2.894 -16.834 1.00 60.53 151 GLN A N 1
ATOM 1261 C CA . GLN A 1 151 ? -5.857 -4.035 -16.010 1.00 60.53 151 GLN A CA 1
ATOM 1262 C C . GLN A 1 151 ? -5.900 -3.686 -14.520 1.00 60.53 151 GLN A C 1
ATOM 1264 O O . GLN A 1 151 ? -6.873 -4.011 -13.848 1.00 60.53 151 GLN A O 1
ATOM 1269 N N . VAL A 1 152 ? -4.894 -2.966 -14.022 1.00 56.75 152 VAL A N 1
ATOM 1270 C CA . VAL A 1 152 ? -4.850 -2.522 -12.619 1.00 56.75 152 VAL A CA 1
ATOM 1271 C C . VAL A 1 152 ? -5.872 -1.404 -12.350 1.00 56.75 152 VAL A C 1
ATOM 1273 O O . VAL A 1 152 ? -6.398 -1.300 -11.247 1.00 56.75 152 VAL A O 1
ATOM 1276 N N . SER A 1 153 ? -6.207 -0.601 -13.367 1.00 51.84 153 SER A N 1
ATOM 1277 C CA . SER A 1 153 ? -7.155 0.524 -13.266 1.00 51.84 153 SER A CA 1
ATOM 1278 C C . SER A 1 153 ? -8.602 0.173 -13.656 1.00 51.84 153 SER A C 1
ATOM 1280 O O . SER A 1 153 ? -9.492 1.007 -13.491 1.00 51.84 153 SER A O 1
ATOM 1282 N N . ALA A 1 154 ? -8.864 -1.015 -14.214 1.00 49.44 154 ALA A N 1
ATOM 1283 C CA . ALA A 1 154 ? -10.203 -1.435 -14.628 1.00 49.44 154 ALA A CA 1
ATOM 1284 C C . ALA A 1 154 ? -11.057 -1.834 -13.413 1.00 49.44 154 ALA A C 1
ATOM 1286 O O . ALA A 1 154 ? -10.555 -2.431 -12.456 1.00 49.44 154 ALA A O 1
ATOM 1287 N N . ARG A 1 155 ? -12.345 -1.461 -13.466 1.00 47.81 155 ARG A N 1
ATOM 1288 C CA . ARG A 1 155 ? -13.344 -1.664 -12.403 1.00 47.81 155 ARG A CA 1
ATOM 1289 C C . ARG A 1 155 ? -13.393 -3.105 -11.922 1.00 47.81 155 ARG A C 1
ATOM 1291 O O . ARG A 1 155 ? -13.476 -4.010 -12.772 1.00 47.81 155 ARG A O 1
#

Mean predicted aligned error: 8.24 Å

Nearest PDB structures (foldseek):
  6en8-assembly1_C  TM=5.721E-01  e=6.119E-04  Sulfolobus acidocaldarius DSM 639
  6el2-assembly1_B  TM=5.907E-01  e=1.151E-03  Sulfolobus acidocaldarius
  5gpa-assembly1_A  TM=6.065E-01  e=1.578E-03  Halalkalibacterium halodurans C-125
  5gp9-assembly1_A  TM=5.919E-01  e=3.476E-03  Halalkalibacterium halodurans C-125
  4m3g-assembly1_A-2  TM=5.237E-01  e=2.968E-03  Mycobacterium tuberculosis H37Rv

Foldseek 3Di:
DDPLLVLLLVLLLVCLLPDALVPDDLVSSCVSSVHDSVSVVVPDPGVLVSLVVSVVVVVVVCVVCLVVLLVPDDADADPPDCLGRSNLVSVLVVCVVVLSSVLSCVVHCVSVVVVPDCVCVVVVVVVVVLVVCPPPDDPVSSCVVVVSCCVSPPD

Radius of gyration: 17.53 Å; Cα contacts (8 Å, |Δi|>4): 115; chains: 1; bounding box: 38×30×52 Å

Sequence (155 aa):
MTAARIKLKQALLLLLDTDDFEQLSISQICKEAGVHRSTFYAHYDNQYQLLEDTRVYMIDLFLSEFENYQKTIEAPKEKDSLMDSYYLVPYLKFIKDHQKLYKIYIKNPLDFQHKERDDIHFIAQFIHAIKKEKGGLTREKCAIAITFIKQVSAR

Organism: NCBI:txid1337

InterPro domains:
  IPR001647 DNA-binding HTH domain, TetR-type [PF00440] (18-52)
  IPR001647 DNA-binding HTH domain, TetR-type [PS50977] (2-62)
  IPR009057 Homedomain-like superfamily [SSF46689] (5-66)
  IPR050624 Nucleoid occlusion factor SlmA/HTH-type transcriptional regulator [PTHR43479] (4-134)

Solvent-accessible surface area 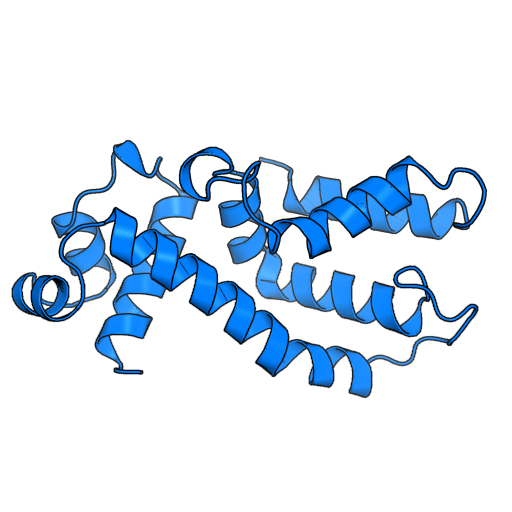(backbone atoms only — not comparable to full-atom values): 8943 Å² total; per-residue (Å²): 136,56,74,65,61,54,33,42,35,54,24,45,54,60,47,46,69,79,44,59,73,92,77,62,46,72,66,58,34,23,59,66,33,73,49,55,67,69,60,47,60,74,76,31,96,47,68,67,57,45,49,54,54,34,54,52,49,54,51,52,51,46,70,71,47,47,62,56,37,45,74,71,49,93,47,61,82,78,73,92,45,78,81,16,44,43,46,38,52,30,47,56,50,50,48,59,78,42,31,69,63,53,30,34,54,69,73,38,43,72,85,69,42,51,91,81,46,70,76,48,41,60,62,46,48,49,54,46,48,64,69,67,40,86,82,77,56,55,73,63,59,49,50,51,52,52,51,50,52,48,61,49,68,51,132

Secondary structure (DSSP, 8-state):
--HHHHHHHHHHHHHTTTS-GGG--HHHHHHHHT--HHHHHTT-SSHHHHHHHHHHHHHHHHHHHHHHHHHHS-----SSSTTSHHHHHHHHHHHHHTHHHHHHHHH-TTTTTGGG-SHHHHHHHHHHHHHH-TTTS-HHHHHHHHHHHHHHH--

=== Feature glossary ===
Legend for the data blocks above and below:

— What the protein is —

Sequence gives the chain of amino acids in standard one-letter code (A=alanine, C=cysteine, …, Y=tyrosine), read N→C. It is the only feature that is directly encoded by the gene; all structural features are derived from the folded form of this sequence.

The annotation block draws on four external resources. InterPro: which protein families and domains the sequence belongs to. GO: standardized terms for what the protein does, what process it participates in, and where in the cell it acts. CATH: which structural fold it has in the CATH hierarchy. Organism: the species of origin.

— Where its atoms are —

Atomic coordinates in PDBx/mmCIF format — the same representation the Protein Data Bank distributes. Each line of the _atom_site loop places one backbone atom in Cartesian space (units: ångströms, origin: arbitrary).

Six rendered views show the 3D structure from the faces of a cube — i.e. along ±x, ±y, ±z. Rendering representation is drawn randomly per protein from cartoon (secondary-structure ribbons), sticks (backbone bonds), or molecular surface; coloring is either N→C rainbow (blue at the N-terminus through red at the C-terminus) or one color per chain.

— Local backbone conformation —

DSSP 8-state secondary structure assigns each residue one of H (α-helix), G (3₁₀-helix), I (π-helix), E (extended β-strand), B (isolated β-bridge), T (hydrogen-bonded turn), S (bend), or '-' (coil). The assignment is computed from backbone hydrogen-bond geometry via the Kabsch–Sander algorithm.

P-SEA three-state annotation labels each residue as helix, strand, or coil based purely on the geometry of the Cα trace. It serves as a fallback when the full backbone (and thus DSSP) is unavailable.

φ (phi) and ψ (psi) are the two rotatable backbone dihedrals per residue: φ is the C(i-1)–N–Cα–C torsion, ψ is the N–Cα–C–N(i+1) torsion, both in degrees on (−180°, 180°]. α-helical residues cluster near (−60°, −45°); β-strand residues near (−120°, +130°). A Ramachandran plot is simply a scatter of (φ, ψ) for every residue.

— Global shape and packing —

Radius of gyration (Rg) is the root-mean-square distance of Cα atoms from their centroid — a single number for overall size and compactness. A globular domain of N residues has Rg ≈ 2.2·N^0.38 Å; an extended or disordered chain has a much larger Rg. The Cα contact count is the number of residue pairs whose Cα atoms are within 8 Å and are more than four positions apart in sequence — a standard proxy for tertiary packing density. The bounding box is the smallest axis-aligned box enclosing all Cα atoms.

Accessible surface area quantifies burial. A residue with SASA near zero is packed into the hydrophobic core; one with SASA >100 Å² sits on the surface. Computed here via the Shrake–Rupley numerical algorithm with a 1.4 Å probe.

The contact map is a binary N×N matrix image: pixel (i, j) is dark where Cα_i and Cα_j are within 8 Å and |i−j|>4. Because the |i−j|>4 filter removes local helical contacts, off-diagonal stripes parallel to the main diagonal indicate parallel β-sheets; stripes perpendicular to it indicate antiparallel β-sheets. The Ramachandran plot scatters every residue's (φ, ψ) pair against the sterically allowed regions. The PAE heatmap renders the predicted-aligned-error matrix.

— Structural neighborhood —

A 3Di character summarizes, for each residue, the relative orientation of the Cα frame of its nearest spatial neighbor. Because it encodes fold topology rather than chemistry, 3Di alignments detect remote structural similarity that sequence alignment misses.

Structural nearest neighbors (via Foldseek easy-search vs the PDB). Reported per hit: target PDB id, E-value, and alignment TM-score. A TM-score above ~0.5 is the conventional threshold for 'same fold'.

— Confidence and disorder —

For AlphaFold models, the B-factor field carries pLDDT — the model's own estimate of local accuracy on a 0–100 scale. Regions with pLDDT<50 should be treated as essentially unmodeled; they often correspond to intrinsically disordered segments.

B-factor (Debye–Waller factor) reflects atomic displacement in the crystal lattice. It is an experimental observable (units Å²), not a prediction; low values mean the atom is pinned down, high values mean it moves or is heterogeneous across the crystal.

Predicted Aligned Error (PAE) is an AlphaFold confidence matrix: entry (i, j) is the expected error in the position of residue j, in ångströms, when the prediction is superimposed on the true structure at residue i. Low PAE within a block of residues means that block is internally rigid and well-predicted; high PAE between two blocks means their relative placement is uncertain even if each block individua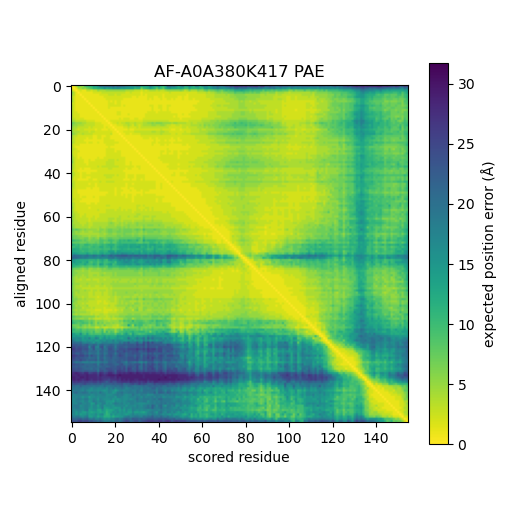lly is confident.